Protein AF-A0A699TCD6-F1 (afdb_monomer_lite)

InterPro domains:
  IPR021109 Aspartic peptidase domain superfamily [G3DSA:2.40.70.10] (1-79)

Sequence (101 aa):
LKCKALADLGASINLMPLSVWRKLGLPDLIPTQMTLELANHAICTPDGIARDVFIPIGEDSDFKDLIDQFVLIPYDDLFVDPTPEMFAEEQPPDYSFPSRF

Structure (mmCIF, N/CA/C/O backbone):
data_AF-A0A699TCD6-F1
#
_entry.id   AF-A0A699TCD6-F1
#
loop_
_atom_site.group_PDB
_atom_site.id
_atom_site.type_symbol
_atom_site.label_atom_id
_atom_site.label_alt_id
_atom_site.label_comp_id
_atom_site.label_asym_id
_atom_site.label_entity_id
_atom_site.label_seq_id
_atom_site.pdbx_PDB_ins_code
_atom_site.Cartn_x
_atom_site.Cartn_y
_atom_site.Cartn_z
_atom_site.occupancy
_atom_site.B_iso_or_equiv
_atom_site.auth_seq_id
_atom_site.auth_comp_id
_atom_site.auth_asym_id
_atom_site.auth_atom_id
_atom_site.pdbx_PDB_model_num
ATOM 1 N N . LEU A 1 1 ? 2.889 0.254 -17.672 1.00 66.00 1 LEU A N 1
ATOM 2 C CA . LEU A 1 1 ? 2.183 1.205 -16.781 1.00 66.00 1 LEU A CA 1
ATOM 3 C C . LEU A 1 1 ? 3.245 2.128 -16.193 1.00 66.00 1 LEU A C 1
ATOM 5 O O . LEU A 1 1 ? 4.253 1.601 -15.749 1.00 66.00 1 LEU A O 1
ATOM 9 N N . LYS A 1 2 ? 3.086 3.456 -16.243 1.00 69.31 2 LYS A N 1
ATOM 10 C CA . LYS A 1 2 ? 4.026 4.401 -15.613 1.00 69.31 2 LYS A CA 1
ATOM 11 C C . LYS A 1 2 ? 3.299 5.090 -14.464 1.00 69.31 2 LYS A C 1
ATOM 13 O O . LYS A 1 2 ? 2.347 5.825 -14.710 1.00 69.31 2 LYS A O 1
ATOM 18 N N . CYS A 1 3 ? 3.710 4.803 -13.235 1.00 72.00 3 CYS A N 1
ATOM 19 C CA . CYS A 1 3 ? 3.124 5.350 -12.013 1.00 72.00 3 CYS A CA 1
ATOM 20 C C . CYS A 1 3 ? 4.186 6.158 -11.269 1.00 72.00 3 CYS A C 1
ATOM 22 O O . CYS A 1 3 ? 5.364 5.807 -11.294 1.00 72.00 3 CYS A O 1
ATOM 24 N N . LYS A 1 4 ? 3.770 7.253 -10.633 1.00 75.94 4 LYS A N 1
ATOM 25 C CA . LYS A 1 4 ? 4.616 7.998 -9.700 1.00 75.94 4 LYS A CA 1
ATOM 26 C C . LYS A 1 4 ? 4.337 7.472 -8.296 1.00 75.94 4 LYS A C 1
ATOM 28 O O . LYS A 1 4 ? 3.182 7.204 -7.979 1.00 75.94 4 LYS A O 1
ATOM 33 N N . ALA A 1 5 ? 5.381 7.331 -7.494 1.00 79.56 5 ALA A N 1
ATOM 34 C CA . ALA A 1 5 ? 5.284 6.969 -6.088 1.00 79.56 5 ALA A CA 1
ATOM 35 C C . ALA A 1 5 ? 5.843 8.113 -5.238 1.00 79.56 5 ALA A C 1
ATOM 37 O O . ALA A 1 5 ? 6.797 8.778 -5.650 1.00 79.56 5 ALA A O 1
ATOM 38 N N . LEU A 1 6 ? 5.237 8.338 -4.074 1.00 83.50 6 LEU A N 1
ATOM 39 C CA . LEU A 1 6 ? 5.759 9.230 -3.046 1.00 83.50 6 LEU A CA 1
ATOM 40 C C . LEU A 1 6 ? 6.538 8.384 -2.037 1.00 83.50 6 LEU A C 1
ATOM 42 O O . LEU A 1 6 ? 6.000 7.411 -1.516 1.00 83.50 6 LEU A O 1
ATOM 46 N N . ALA A 1 7 ? 7.792 8.747 -1.778 1.00 84.44 7 ALA A N 1
ATOM 47 C CA . ALA A 1 7 ? 8.605 8.117 -0.744 1.00 84.44 7 ALA A CA 1
ATOM 48 C C . ALA A 1 7 ? 8.552 8.979 0.522 1.00 84.44 7 ALA A C 1
ATOM 50 O O . ALA A 1 7 ? 9.220 10.011 0.596 1.00 84.44 7 ALA A O 1
ATOM 51 N N . ASP A 1 8 ? 7.743 8.563 1.493 1.00 84.38 8 ASP A N 1
ATOM 52 C CA . ASP A 1 8 ? 7.648 9.204 2.804 1.00 84.38 8 ASP A CA 1
ATOM 53 C C . ASP A 1 8 ? 8.345 8.337 3.860 1.00 84.38 8 ASP A C 1
ATOM 55 O O . ASP A 1 8 ? 7.842 7.289 4.255 1.00 84.38 8 ASP A O 1
ATOM 59 N N . LEU A 1 9 ? 9.520 8.778 4.321 1.00 84.19 9 LEU A N 1
ATOM 60 C CA . LEU A 1 9 ? 10.294 8.088 5.362 1.00 84.19 9 LEU A CA 1
ATOM 61 C C . LEU A 1 9 ? 9.672 8.223 6.762 1.00 84.19 9 LEU A C 1
ATOM 63 O O . LEU A 1 9 ? 10.075 7.506 7.677 1.00 84.19 9 LEU A O 1
ATOM 67 N N . GLY A 1 10 ? 8.733 9.156 6.945 1.00 83.62 10 GLY A N 1
ATOM 68 C CA . GLY A 1 10 ? 7.945 9.298 8.167 1.00 83.62 10 GLY A CA 1
ATOM 69 C C . GLY A 1 10 ? 6.709 8.398 8.192 1.00 83.62 10 GLY A C 1
ATOM 70 O O . GLY A 1 10 ? 6.125 8.205 9.261 1.00 83.62 10 GLY A O 1
ATOM 71 N N . ALA A 1 11 ? 6.318 7.823 7.051 1.00 81.81 11 ALA A N 1
ATOM 72 C CA . ALA A 1 11 ? 5.181 6.922 6.967 1.00 81.81 11 ALA A CA 1
ATOM 73 C C . ALA A 1 11 ? 5.534 5.538 7.525 1.00 81.81 11 ALA A C 1
ATOM 75 O O . ALA A 1 11 ? 6.527 4.914 7.157 1.00 81.81 11 ALA A O 1
ATOM 76 N N . SER A 1 12 ? 4.673 5.023 8.400 1.00 81.81 12 SER A N 1
ATOM 77 C CA . SER A 1 12 ? 4.796 3.672 8.957 1.00 81.81 12 SER A CA 1
ATOM 78 C C . SER A 1 12 ? 4.165 2.590 8.075 1.00 81.81 12 SER A C 1
ATOM 80 O O . SER A 1 12 ? 4.323 1.403 8.358 1.00 81.81 12 SER A O 1
ATOM 82 N N . ILE A 1 13 ? 3.430 2.982 7.029 1.00 83.06 13 ILE A N 1
ATOM 83 C CA . ILE A 1 13 ? 2.695 2.087 6.131 1.00 83.06 13 ILE A CA 1
ATOM 84 C C . ILE A 1 13 ? 2.826 2.544 4.678 1.00 83.06 13 ILE A C 1
ATOM 86 O O . ILE A 1 13 ? 2.811 3.739 4.392 1.00 83.06 13 ILE A O 1
ATOM 90 N N . ASN A 1 14 ? 2.870 1.586 3.750 1.00 85.75 14 ASN A N 1
ATOM 91 C CA . ASN A 1 14 ? 2.816 1.870 2.318 1.00 85.75 14 ASN A CA 1
ATOM 92 C C . ASN A 1 14 ? 1.371 1.789 1.821 1.00 85.75 14 ASN A C 1
ATOM 94 O O . ASN A 1 14 ? 0.678 0.793 2.049 1.00 85.75 14 ASN A O 1
ATOM 98 N N . LEU A 1 15 ? 0.925 2.822 1.109 1.00 86.31 15 LEU A N 1
ATOM 99 C CA . LEU A 1 15 ? -0.409 2.885 0.518 1.00 86.31 15 LEU A CA 1
ATOM 100 C C . LEU A 1 15 ? -0.326 2.710 -1.000 1.00 86.31 15 LEU A C 1
ATOM 102 O O . LEU A 1 15 ? 0.564 3.258 -1.647 1.00 86.31 15 LEU A O 1
ATOM 106 N N . MET A 1 16 ? -1.279 1.981 -1.580 1.00 86.75 16 MET A N 1
ATOM 107 C CA . MET A 1 16 ? -1.454 1.907 -3.031 1.00 86.75 16 MET A CA 1
ATOM 108 C C . MET A 1 16 ? -2.937 2.035 -3.396 1.00 86.75 16 MET A C 1
ATOM 110 O O . MET A 1 16 ? -3.763 1.325 -2.825 1.00 86.75 16 MET A O 1
ATOM 114 N N . PRO A 1 17 ? -3.310 2.879 -4.370 1.00 86.94 17 PRO A N 1
ATOM 115 C CA . PRO A 1 17 ? -4.686 2.911 -4.843 1.00 86.94 17 PRO A CA 1
ATOM 116 C C . PRO A 1 17 ? -5.093 1.585 -5.492 1.00 86.94 17 PRO A C 1
ATOM 118 O O . PRO A 1 17 ? -4.337 1.001 -6.281 1.00 86.94 17 PRO A O 1
ATOM 121 N N . LEU A 1 18 ? -6.313 1.121 -5.212 1.00 86.19 18 LEU A N 1
ATOM 122 C CA . LEU A 1 18 ? -6.800 -0.156 -5.733 1.00 86.19 18 LEU A CA 1
ATOM 123 C C . LEU A 1 18 ? -6.822 -0.205 -7.269 1.00 86.19 18 LEU A C 1
ATOM 125 O O . LEU A 1 18 ? -6.596 -1.262 -7.864 1.00 86.19 18 LEU A O 1
ATOM 129 N N . SER A 1 19 ? -7.046 0.929 -7.939 1.00 84.12 19 SER A N 1
ATOM 130 C CA . SER A 1 19 ? -7.018 0.971 -9.403 1.00 84.12 19 SER A CA 1
ATOM 131 C C . SER A 1 19 ? -5.634 0.657 -9.974 1.00 84.12 19 SER A C 1
ATOM 133 O O . SER A 1 19 ? -5.536 -0.015 -11.004 1.00 84.12 19 SER A O 1
ATOM 135 N N . VAL A 1 20 ? -4.563 1.102 -9.307 1.00 85.31 20 VAL A N 1
ATOM 136 C CA . VAL A 1 20 ? -3.177 0.838 -9.710 1.00 85.31 20 VAL A CA 1
ATOM 137 C C . VAL A 1 20 ? -2.868 -0.640 -9.523 1.00 85.31 20 VAL A C 1
ATOM 139 O O . VAL A 1 20 ? -2.383 -1.273 -10.458 1.00 85.31 20 VAL A O 1
ATOM 142 N N . TRP A 1 21 ? -3.245 -1.212 -8.379 1.00 86.81 21 TRP A N 1
ATOM 143 C CA . TRP A 1 21 ? -3.083 -2.641 -8.106 1.00 86.81 21 TRP A CA 1
ATOM 144 C C . TRP A 1 21 ? -3.737 -3.521 -9.174 1.00 86.81 21 TRP A C 1
ATOM 146 O O . TRP A 1 21 ? -3.099 -4.408 -9.742 1.00 86.81 21 TRP A O 1
ATOM 156 N N . ARG A 1 22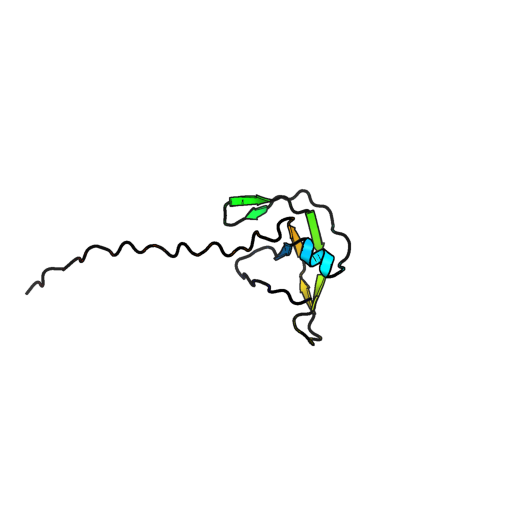 ? -4.994 -3.218 -9.527 1.00 85.62 22 ARG A N 1
ATOM 157 C CA . ARG A 1 22 ? -5.719 -3.933 -10.588 1.00 85.62 22 ARG A CA 1
ATOM 158 C C . ARG A 1 22 ? -5.049 -3.768 -11.953 1.00 85.62 22 ARG A C 1
ATOM 160 O O . ARG A 1 22 ? -4.965 -4.731 -12.707 1.00 85.62 22 ARG A O 1
ATOM 167 N N . LYS A 1 23 ? -4.539 -2.573 -12.279 1.00 85.69 23 LYS A N 1
ATOM 168 C CA . LYS A 1 23 ? -3.805 -2.317 -13.535 1.00 85.69 23 LYS A CA 1
ATOM 169 C C . LYS A 1 23 ? -2.469 -3.059 -13.609 1.00 85.69 23 LYS A C 1
ATOM 171 O O . LYS A 1 23 ? -2.016 -3.349 -14.713 1.00 85.69 23 LYS A O 1
ATOM 176 N N . LEU A 1 24 ? -1.845 -3.350 -12.469 1.00 83.94 24 LEU A N 1
ATOM 177 C CA . LEU A 1 24 ? -0.630 -4.164 -12.391 1.00 83.94 24 LEU A CA 1
ATOM 178 C C . LEU A 1 24 ? -0.915 -5.669 -12.527 1.00 83.94 24 LEU A C 1
ATOM 180 O O . LEU A 1 24 ? 0.026 -6.439 -12.697 1.00 83.94 24 LEU A O 1
ATOM 184 N N . GLY A 1 25 ? -2.184 -6.093 -12.488 1.00 86.00 25 GLY A N 1
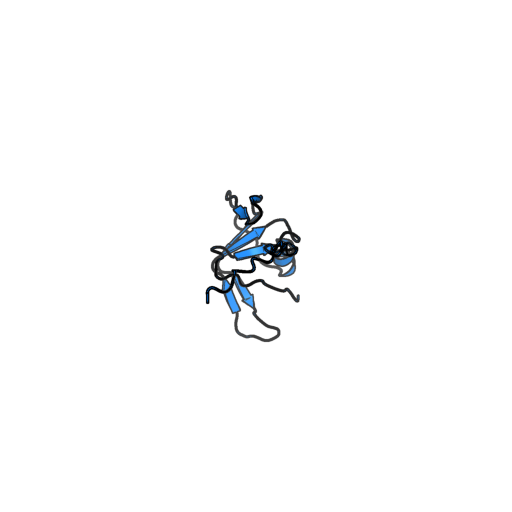ATOM 185 C CA . GLY A 1 25 ? -2.558 -7.508 -12.575 1.00 86.00 25 GLY A CA 1
ATOM 186 C C . GLY A 1 25 ? -2.084 -8.324 -11.370 1.00 86.00 25 GLY A C 1
ATOM 187 O O . GLY A 1 25 ? -1.782 -9.507 -11.512 1.00 86.00 25 GLY A O 1
ATOM 188 N N . LEU A 1 26 ? -1.963 -7.678 -10.208 1.00 86.44 26 LEU A N 1
ATOM 189 C CA . LEU A 1 26 ? -1.502 -8.305 -8.974 1.00 86.44 26 LEU A CA 1
ATOM 190 C C . LEU A 1 26 ? -2.606 -9.173 -8.337 1.00 86.44 26 LEU A C 1
ATOM 192 O O . LEU A 1 26 ? -3.789 -8.949 -8.607 1.00 86.44 26 LEU A O 1
ATOM 196 N N . PRO A 1 27 ? -2.230 -10.180 -7.524 1.00 86.56 27 PRO A N 1
ATOM 197 C CA . PRO A 1 27 ? -3.167 -11.159 -6.972 1.00 86.56 27 PRO A CA 1
ATOM 198 C C . PRO A 1 27 ? -4.188 -10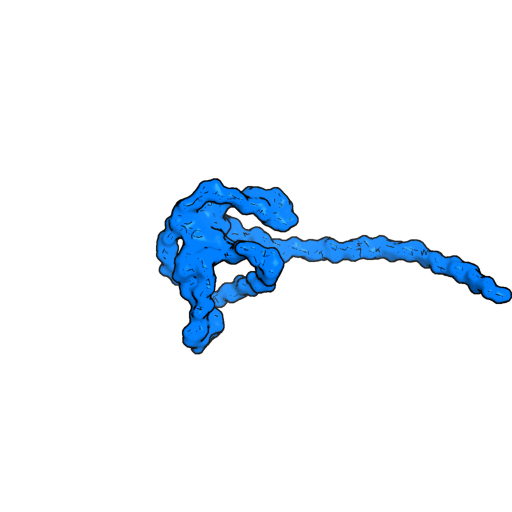.552 -6.001 1.00 86.56 27 PRO A C 1
ATOM 200 O O . PRO A 1 27 ? -4.097 -9.386 -5.605 1.00 86.56 27 PRO A O 1
ATOM 203 N N . ASP A 1 28 ? -5.165 -11.377 -5.621 1.00 86.69 28 ASP A N 1
ATOM 204 C CA . ASP A 1 28 ? -6.233 -10.997 -4.702 1.00 86.69 28 ASP A CA 1
ATOM 205 C C . ASP A 1 28 ? -5.703 -10.553 -3.337 1.00 86.69 28 ASP A C 1
ATOM 207 O O . ASP A 1 28 ? -4.673 -11.016 -2.838 1.00 86.69 28 ASP A O 1
ATOM 211 N N . LEU A 1 29 ? -6.451 -9.638 -2.729 1.00 90.31 29 LEU A N 1
ATOM 212 C CA . LEU A 1 29 ? -6.097 -9.025 -1.460 1.00 90.31 29 LEU A CA 1
ATOM 213 C C . LEU A 1 29 ? -6.499 -9.899 -0.283 1.00 90.31 29 LEU A C 1
ATOM 215 O O . LEU A 1 29 ? -7.502 -10.612 -0.320 1.00 90.31 29 LEU A O 1
ATOM 219 N N . ILE A 1 30 ? -5.760 -9.753 0.810 1.00 91.56 30 ILE A N 1
ATOM 220 C CA . ILE A 1 30 ? -6.148 -10.299 2.102 1.00 91.56 30 ILE A CA 1
ATOM 221 C C . ILE A 1 30 ? -7.148 -9.315 2.728 1.00 91.56 30 ILE A C 1
ATOM 223 O O . ILE A 1 30 ? -6.781 -8.156 2.965 1.00 91.56 30 ILE A O 1
ATOM 227 N N . PRO A 1 31 ? -8.396 -9.737 3.012 1.00 90.06 31 PRO A N 1
ATOM 228 C CA . PRO A 1 31 ? -9.364 -8.888 3.689 1.00 90.06 31 PRO A CA 1
ATOM 229 C C . PRO A 1 31 ? -8.844 -8.448 5.054 1.00 90.06 31 PRO A C 1
ATOM 231 O O . PRO A 1 31 ? -8.203 -9.214 5.776 1.00 90.06 31 PRO A O 1
ATOM 234 N N . THR A 1 32 ? -9.157 -7.217 5.431 1.00 88.69 32 THR A N 1
ATOM 235 C CA . THR A 1 32 ? -8.755 -6.642 6.712 1.00 88.69 32 THR A CA 1
ATOM 236 C C . THR A 1 32 ? -9.908 -5.849 7.314 1.00 88.69 32 THR A C 1
ATOM 238 O O . THR A 1 32 ? -10.759 -5.338 6.593 1.00 88.69 32 THR A O 1
ATOM 241 N N . GLN A 1 33 ? -9.944 -5.757 8.642 1.00 88.62 33 GLN A N 1
ATOM 242 C CA . GLN A 1 33 ? -10.913 -4.938 9.384 1.00 88.62 33 GLN A CA 1
ATOM 243 C C . GLN A 1 33 ? -10.275 -3.677 9.976 1.00 88.62 33 GLN A C 1
ATOM 245 O O . GLN A 1 33 ? -10.837 -3.040 10.861 1.00 88.62 33 GLN A O 1
ATOM 250 N N . MET A 1 34 ? -9.067 -3.341 9.533 1.00 88.19 34 MET A N 1
ATOM 251 C CA . MET A 1 34 ? -8.371 -2.151 9.998 1.00 88.19 34 MET A CA 1
ATOM 252 C C . MET A 1 34 ? -8.998 -0.875 9.429 1.00 88.19 34 MET A C 1
ATOM 254 O O . MET A 1 34 ? -9.575 -0.882 8.348 1.00 88.19 34 MET A O 1
ATOM 258 N N . THR A 1 35 ? -8.824 0.230 10.139 1.00 88.62 35 THR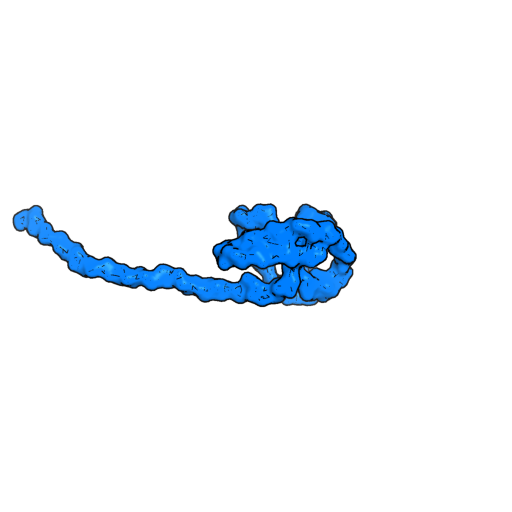 A N 1
ATOM 259 C CA . THR A 1 35 ? -9.169 1.578 9.682 1.00 88.62 35 THR A CA 1
ATOM 260 C C . THR A 1 35 ? -7.927 2.444 9.776 1.00 88.62 35 THR A C 1
ATOM 262 O O . THR A 1 35 ? -7.184 2.340 10.752 1.00 88.62 35 THR A O 1
ATOM 265 N N . LEU A 1 36 ? -7.699 3.286 8.777 1.00 86.00 36 LEU A N 1
ATOM 266 C CA . LEU A 1 36 ? -6.585 4.223 8.752 1.00 86.00 36 LEU A CA 1
ATOM 267 C C . LEU A 1 36 ? -7.099 5.636 8.999 1.00 86.00 36 LEU A C 1
ATOM 269 O O . LEU A 1 36 ? -8.119 6.017 8.431 1.00 86.00 36 LEU A O 1
ATOM 273 N N . GLU A 1 37 ? -6.374 6.404 9.806 1.00 86.94 37 GLU A N 1
ATOM 274 C CA . GLU A 1 37 ? -6.533 7.854 9.897 1.00 86.94 37 GLU A CA 1
ATOM 275 C C . GLU A 1 37 ? -5.398 8.503 9.104 1.00 86.94 37 GLU A C 1
ATOM 277 O O . GLU A 1 37 ? -4.220 8.221 9.329 1.00 86.94 37 GLU A O 1
ATOM 282 N N . LEU A 1 38 ? -5.760 9.324 8.126 1.00 81.38 38 LEU A N 1
ATOM 283 C CA . LEU A 1 38 ? -4.819 10.028 7.264 1.00 81.38 38 LEU A CA 1
ATOM 284 C C . LEU A 1 38 ? -4.408 11.367 7.885 1.00 81.38 38 LEU A C 1
ATOM 286 O O . LEU A 1 38 ? -5.059 11.872 8.796 1.00 81.38 38 LEU A O 1
ATOM 290 N N . ALA A 1 39 ? -3.357 11.991 7.349 1.00 79.50 39 ALA A N 1
ATOM 291 C CA . ALA A 1 39 ? -2.861 13.281 7.840 1.00 79.50 39 ALA A CA 1
ATOM 292 C C . ALA A 1 39 ? -3.903 14.418 7.761 1.00 79.50 39 ALA A C 1
ATOM 294 O O . ALA A 1 39 ? -3.810 15.395 8.496 1.00 79.50 39 ALA A O 1
ATOM 295 N N . ASN A 1 40 ? -4.914 14.284 6.898 1.00 81.31 40 ASN A N 1
ATOM 296 C CA . ASN A 1 40 ? -6.054 15.200 6.805 1.00 81.31 40 ASN A CA 1
ATOM 297 C C . ASN A 1 40 ? -7.216 14.827 7.751 1.00 81.31 40 ASN A C 1
ATOM 299 O O . ASN A 1 40 ? -8.334 15.300 7.552 1.00 81.31 40 ASN A O 1
ATOM 303 N N . HIS A 1 41 ? -6.978 13.951 8.731 1.00 82.94 41 HIS A N 1
ATOM 304 C CA . HIS A 1 41 ? -7.973 13.386 9.650 1.00 82.94 41 HIS A CA 1
ATOM 305 C C . HIS A 1 41 ? -9.109 12.603 8.976 1.00 82.94 41 HIS A C 1
ATOM 307 O O . HIS A 1 41 ? -10.113 12.274 9.613 1.00 82.94 41 HIS A O 1
ATOM 313 N N . ALA A 1 42 ? -8.978 12.268 7.689 1.00 82.00 42 ALA A N 1
ATOM 314 C CA . ALA A 1 42 ? -9.926 11.384 7.036 1.00 82.00 42 ALA A CA 1
ATOM 315 C C . ALA A 1 42 ? -9.711 9.950 7.525 1.00 82.00 42 ALA A C 1
ATOM 317 O O . ALA A 1 42 ? -8.592 9.433 7.508 1.00 82.00 42 ALA A O 1
ATOM 318 N N . ILE A 1 43 ? -10.805 9.299 7.914 1.00 85.00 43 ILE A N 1
ATOM 319 C CA . ILE A 1 43 ? -10.806 7.882 8.265 1.00 85.00 43 ILE A CA 1
ATOM 320 C C . ILE A 1 43 ? -11.185 7.085 7.021 1.00 85.00 43 ILE A C 1
ATOM 322 O O . ILE A 1 43 ? -12.254 7.302 6.448 1.00 85.00 43 ILE A O 1
ATOM 326 N N . CYS A 1 44 ? -10.337 6.146 6.609 1.00 85.31 44 CYS A N 1
ATOM 327 C CA . CYS A 1 44 ? -10.627 5.248 5.497 1.00 85.31 44 CYS A CA 1
ATOM 328 C C . CYS A 1 44 ? -10.544 3.779 5.921 1.00 85.31 44 CYS A C 1
ATOM 330 O O . CYS A 1 44 ? -9.721 3.377 6.746 1.00 85.31 44 CYS A O 1
ATOM 332 N N . THR A 1 45 ? -11.438 2.968 5.354 1.00 88.31 45 THR A N 1
ATOM 333 C CA . THR A 1 45 ? -11.360 1.509 5.455 1.00 88.31 45 THR A CA 1
ATOM 334 C C . THR A 1 45 ? -10.730 1.002 4.159 1.00 88.31 45 THR A C 1
ATOM 336 O O . THR A 1 45 ? -11.288 1.259 3.091 1.00 88.31 45 THR A O 1
ATOM 339 N N . PRO A 1 46 ? -9.559 0.358 4.218 1.00 88.88 46 PRO A N 1
ATOM 340 C CA . PRO A 1 46 ? -8.913 -0.193 3.044 1.00 88.88 46 PRO A CA 1
ATOM 341 C C . PRO A 1 46 ? -9.656 -1.428 2.532 1.00 88.88 46 PRO A C 1
ATOM 343 O O . PRO A 1 46 ? -10.228 -2.191 3.309 1.00 88.88 46 PRO A O 1
ATOM 346 N N . ASP A 1 47 ? -9.594 -1.651 1.221 1.00 88.75 47 ASP A N 1
ATOM 347 C CA . ASP A 1 47 ? -10.203 -2.815 0.566 1.00 88.75 47 ASP A CA 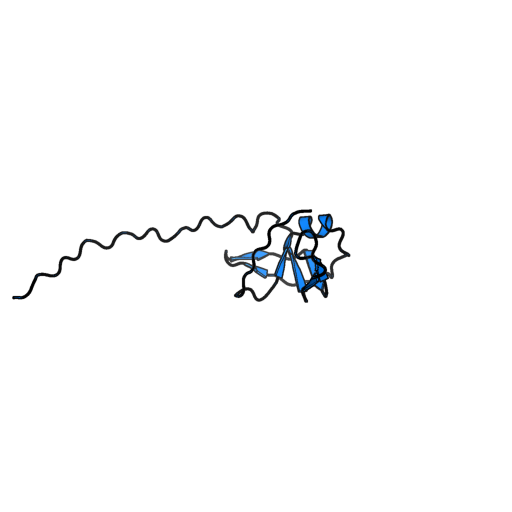1
ATOM 348 C C . ASP A 1 47 ? -9.481 -4.122 0.922 1.00 88.75 47 ASP A C 1
ATOM 350 O O . ASP A 1 47 ? -10.042 -5.214 0.835 1.00 88.75 47 ASP A O 1
ATOM 354 N N . GLY A 1 48 ? -8.219 -4.018 1.330 1.00 91.31 48 GLY A N 1
ATOM 355 C CA . GLY A 1 48 ? -7.418 -5.154 1.738 1.00 91.31 48 GLY A CA 1
ATOM 356 C C . GLY A 1 48 ? -5.958 -4.791 1.946 1.00 91.31 48 GLY A C 1
ATOM 357 O O . GLY A 1 48 ? -5.532 -3.646 1.765 1.00 91.31 48 GLY A O 1
ATOM 358 N N . ILE A 1 49 ? -5.189 -5.804 2.322 1.00 91.12 49 ILE A N 1
ATOM 359 C CA . ILE A 1 49 ? -3.734 -5.729 2.384 1.00 91.12 49 ILE A CA 1
ATOM 360 C C . ILE A 1 49 ? -3.119 -6.723 1.414 1.00 91.12 49 ILE A C 1
ATOM 362 O O . ILE A 1 49 ? -3.657 -7.807 1.184 1.00 91.12 49 ILE A O 1
ATOM 366 N N . ALA A 1 50 ? -1.954 -6.367 0.901 1.00 89.62 50 ALA A N 1
ATOM 367 C CA . ALA A 1 50 ? -1.080 -7.292 0.211 1.00 89.62 50 ALA A CA 1
ATOM 368 C C . ALA A 1 50 ? 0.251 -7.371 0.948 1.00 89.62 50 ALA A C 1
ATOM 370 O O . ALA A 1 50 ? 0.704 -6.373 1.505 1.00 89.62 50 ALA A O 1
ATOM 371 N N . ARG A 1 51 ? 0.851 -8.558 0.974 1.00 86.44 51 ARG A N 1
ATOM 372 C CA . ARG A 1 51 ? 2.141 -8.815 1.616 1.00 86.44 51 ARG A CA 1
ATOM 373 C C . ARG A 1 51 ? 3.111 -9.399 0.605 1.00 86.44 51 ARG A C 1
ATOM 375 O O . ARG A 1 51 ? 2.663 -10.019 -0.359 1.00 86.44 51 ARG A O 1
ATOM 382 N N . ASP A 1 52 ? 4.400 -9.191 0.846 1.00 83.38 52 ASP A N 1
ATOM 383 C CA . ASP A 1 52 ? 5.495 -9.773 0.065 1.00 83.38 52 ASP A CA 1
ATOM 384 C C . ASP A 1 52 ? 5.378 -9.481 -1.444 1.00 83.38 52 ASP A C 1
ATOM 386 O O . ASP A 1 52 ? 5.461 -10.366 -2.301 1.00 83.38 52 ASP A O 1
ATOM 390 N N . VAL A 1 53 ? 5.129 -8.211 -1.776 1.00 83.31 53 VAL A N 1
ATOM 391 C CA . VAL A 1 53 ? 4.863 -7.781 -3.152 1.00 83.31 53 VAL A CA 1
ATOM 392 C C . VAL A 1 53 ? 6.151 -7.290 -3.790 1.00 83.31 53 VAL A C 1
ATOM 394 O O . VAL A 1 53 ? 6.748 -6.316 -3.337 1.00 83.31 53 VAL A O 1
ATOM 397 N N . PHE A 1 54 ? 6.545 -7.931 -4.888 1.00 82.19 54 PHE A N 1
ATOM 398 C CA . PHE A 1 54 ? 7.684 -7.498 -5.689 1.00 82.19 54 PHE A CA 1
ATOM 399 C C . PHE A 1 54 ? 7.247 -6.483 -6.741 1.00 82.19 54 PHE A C 1
ATOM 401 O O . PHE A 1 54 ? 6.547 -6.838 -7.694 1.00 82.19 54 PHE A O 1
ATOM 408 N N . ILE A 1 55 ? 7.706 -5.239 -6.608 1.00 79.31 55 ILE A N 1
ATOM 409 C CA . ILE A 1 55 ? 7.437 -4.186 -7.592 1.00 79.31 55 ILE A CA 1
ATOM 410 C C . ILE A 1 55 ? 8.733 -3.829 -8.327 1.00 79.31 55 ILE A C 1
ATOM 412 O O . ILE A 1 55 ? 9.734 -3.520 -7.682 1.00 79.31 55 ILE A O 1
ATOM 416 N N . PRO A 1 56 ? 8.749 -3.864 -9.672 1.00 76.12 56 PRO A N 1
ATOM 417 C CA . PRO A 1 56 ? 9.902 -3.404 -10.439 1.00 76.12 56 PRO A CA 1
ATOM 418 C C . PRO A 1 56 ? 10.059 -1.881 -10.313 1.00 76.12 56 PRO A C 1
ATOM 420 O O . PRO A 1 56 ? 9.102 -1.139 -10.552 1.00 76.12 56 PRO A O 1
ATOM 423 N N . ILE A 1 57 ? 11.261 -1.412 -9.961 1.00 76.38 57 ILE A N 1
ATOM 424 C CA . ILE A 1 57 ? 11.571 0.022 -9.825 1.00 76.38 57 ILE A CA 1
ATOM 425 C C . ILE A 1 57 ? 12.441 0.498 -10.991 1.00 76.38 57 ILE A C 1
ATOM 427 O O . ILE A 1 57 ? 13.663 0.582 -10.896 1.00 76.38 57 ILE A O 1
ATOM 431 N N . GLY A 1 58 ? 11.792 0.886 -12.086 1.00 73.75 58 GLY A N 1
ATOM 432 C CA . GLY A 1 58 ? 12.460 1.425 -13.270 1.00 73.75 58 GLY A CA 1
ATOM 433 C C . GLY A 1 58 ? 11.953 0.785 -14.553 1.00 73.75 58 GLY A C 1
ATOM 434 O O . GLY A 1 58 ? 11.204 -0.188 -14.522 1.00 73.75 58 GLY A O 1
ATOM 435 N N . GLU A 1 59 ? 12.330 1.368 -15.691 1.00 68.75 59 GLU A N 1
ATOM 436 C CA . GLU A 1 59 ? 11.910 0.863 -17.004 1.00 68.75 59 GLU A CA 1
ATOM 437 C C . GLU A 1 59 ? 12.602 -0.479 -17.339 1.00 68.75 59 GLU A C 1
ATOM 439 O O . GLU A 1 59 ? 11.948 -1.332 -17.929 1.00 68.75 59 GLU A O 1
ATOM 444 N N . ASP A 1 60 ? 13.830 -0.717 -16.838 1.00 61.88 60 ASP A N 1
ATOM 445 C CA . ASP A 1 60 ? 14.650 -1.915 -17.130 1.00 61.88 60 ASP A CA 1
ATOM 446 C C . ASP A 1 60 ? 15.409 -2.481 -15.905 1.00 61.88 60 ASP A C 1
ATOM 448 O O . ASP A 1 60 ? 16.451 -3.125 -16.032 1.00 61.88 60 ASP A O 1
ATOM 452 N N . SER A 1 61 ? 14.957 -2.199 -14.683 1.00 59.50 61 SER A N 1
ATOM 453 C CA . SER A 1 61 ? 15.681 -2.636 -13.487 1.00 59.50 61 SER A CA 1
ATOM 454 C C . SER A 1 61 ? 15.420 -4.114 -13.166 1.00 59.50 61 SER A C 1
ATOM 456 O O . SER A 1 61 ? 14.287 -4.495 -12.865 1.00 59.50 61 SER A O 1
ATOM 458 N N . ASP A 1 62 ? 16.480 -4.920 -13.064 1.00 63.53 62 ASP A N 1
ATOM 459 C CA . ASP A 1 62 ? 16.431 -6.227 -12.378 1.00 63.53 62 ASP A CA 1
ATOM 460 C C . ASP A 1 62 ? 16.094 -6.080 -10.880 1.00 63.53 62 ASP A C 1
ATOM 462 O O . ASP A 1 62 ? 15.727 -7.041 -10.200 1.00 63.53 62 ASP A O 1
ATOM 466 N N . PHE A 1 63 ? 16.205 -4.854 -10.362 1.00 59.88 63 PHE A N 1
ATOM 467 C CA . PHE A 1 63 ? 15.833 -4.490 -9.008 1.00 59.88 63 PHE A CA 1
ATOM 468 C C . PHE A 1 63 ? 14.312 -4.489 -8.856 1.00 59.88 63 PHE A C 1
ATOM 470 O O . PHE A 1 63 ? 13.593 -3.634 -9.380 1.00 59.88 63 PHE A O 1
ATOM 477 N N . LYS A 1 64 ? 13.835 -5.479 -8.109 1.00 68.50 64 LYS A N 1
ATOM 478 C CA . LYS A 1 64 ? 12.486 -5.512 -7.564 1.00 68.50 64 LYS A CA 1
ATOM 479 C C . LYS A 1 64 ? 12.595 -5.145 -6.104 1.00 68.50 64 LYS A C 1
ATOM 481 O O . LYS A 1 64 ? 13.339 -5.797 -5.374 1.00 68.50 64 LYS A O 1
ATOM 486 N N . ASP A 1 65 ? 11.869 -4.118 -5.708 1.00 70.81 65 ASP A N 1
ATOM 487 C CA . ASP A 1 65 ? 11.745 -3.823 -4.295 1.00 70.81 65 ASP A CA 1
ATOM 488 C C . ASP A 1 65 ? 10.708 -4.768 -3.703 1.00 70.81 65 ASP A C 1
ATOM 490 O O . ASP A 1 65 ? 9.648 -5.002 -4.303 1.00 70.81 65 ASP A O 1
ATOM 494 N N . LEU A 1 66 ? 11.070 -5.375 -2.577 1.00 69.81 66 LEU A N 1
ATOM 495 C CA . LEU A 1 66 ? 10.167 -6.217 -1.818 1.00 69.81 66 LEU A CA 1
ATOM 496 C C . LEU A 1 66 ? 9.530 -5.319 -0.779 1.00 69.81 66 LEU A C 1
ATOM 498 O O . LEU A 1 66 ? 10.166 -4.931 0.197 1.00 69.81 66 LEU A O 1
ATOM 502 N N . ILE A 1 67 ? 8.266 -4.993 -1.006 1.00 75.25 67 ILE A N 1
ATOM 503 C CA . ILE A 1 67 ? 7.507 -4.252 -0.017 1.00 75.25 67 ILE A CA 1
ATOM 504 C C . ILE A 1 67 ? 6.735 -5.253 0.828 1.00 75.25 67 ILE A C 1
ATOM 506 O O . ILE A 1 67 ? 5.848 -5.959 0.338 1.00 75.25 67 ILE A O 1
ATOM 510 N N . ASP A 1 68 ? 7.101 -5.288 2.110 1.00 73.31 68 ASP A N 1
ATOM 511 C CA . ASP A 1 68 ? 6.564 -6.213 3.108 1.00 73.31 68 ASP A CA 1
ATOM 512 C C . ASP A 1 68 ? 5.035 -6.141 3.182 1.00 73.31 68 ASP A C 1
ATOM 514 O O . ASP A 1 68 ? 4.362 -7.166 3.307 1.00 73.31 68 ASP A O 1
ATOM 518 N N . GLN A 1 69 ? 4.467 -4.931 3.082 1.00 81.81 69 GLN A N 1
ATOM 519 C CA . GLN A 1 69 ? 3.025 -4.729 3.139 1.00 81.81 69 GLN A CA 1
ATOM 520 C C . GLN A 1 69 ? 2.558 -3.481 2.383 1.00 81.81 69 GLN A C 1
ATOM 522 O O . GLN A 1 69 ? 3.035 -2.374 2.631 1.00 81.81 69 GLN A O 1
ATOM 527 N N . PHE A 1 70 ? 1.542 -3.659 1.537 1.00 85.06 70 PHE A N 1
ATOM 528 C CA . PHE A 1 70 ? 0.720 -2.586 0.989 1.00 85.06 70 PHE A CA 1
ATOM 529 C C . PHE A 1 70 ? -0.670 -2.597 1.601 1.00 85.06 70 PHE A C 1
ATOM 531 O O . PHE A 1 70 ? -1.298 -3.649 1.745 1.00 85.06 70 PHE A O 1
ATOM 538 N N . VAL A 1 71 ? -1.176 -1.406 1.891 1.00 86.38 71 VAL A N 1
ATOM 539 C CA . VAL A 1 71 ? -2.580 -1.182 2.208 1.00 86.38 71 VAL A CA 1
ATOM 540 C C . VAL A 1 71 ? -3.264 -0.554 1.008 1.00 86.38 71 VAL A C 1
ATOM 542 O O . VAL A 1 71 ? -2.825 0.484 0.508 1.00 86.38 71 VAL A O 1
ATOM 545 N N . LEU A 1 72 ? -4.343 -1.184 0.548 1.00 85.94 72 LEU A N 1
ATOM 546 C CA . LEU A 1 72 ? -5.053 -0.715 -0.626 1.00 85.94 72 LEU A CA 1
ATOM 547 C C . LEU A 1 72 ? -6.256 0.114 -0.249 1.00 85.94 72 LEU A C 1
ATOM 549 O O . LEU A 1 72 ? -7.154 -0.361 0.441 1.00 85.94 72 LEU A O 1
ATOM 553 N N . ILE A 1 73 ? -6.262 1.351 -0.726 1.00 84.56 73 ILE A N 1
ATOM 554 C CA . ILE A 1 73 ? -7.333 2.302 -0.460 1.00 84.56 73 ILE A CA 1
ATOM 555 C C . ILE A 1 73 ? -8.226 2.459 -1.701 1.00 84.56 73 ILE A C 1
ATOM 557 O O . ILE A 1 73 ? -7.715 2.436 -2.828 1.00 84.56 73 ILE A O 1
ATOM 561 N N . PRO A 1 74 ? -9.543 2.658 -1.513 1.00 76.50 74 PRO A N 1
ATOM 562 C CA . PRO A 1 74 ? -10.501 2.779 -2.615 1.00 76.50 74 PRO A CA 1
ATOM 563 C C . PRO A 1 74 ? -10.401 4.115 -3.363 1.00 76.50 74 PRO A C 1
ATOM 565 O O . PRO A 1 74 ? -11.022 4.284 -4.411 1.00 76.50 74 PRO A O 1
ATOM 568 N N . TYR A 1 75 ? -9.646 5.078 -2.829 1.00 70.38 75 TYR A N 1
ATOM 569 C CA . TYR A 1 75 ? -9.526 6.410 -3.400 1.00 70.38 75 TYR A CA 1
ATOM 570 C C . TYR A 1 75 ? -8.260 6.542 -4.242 1.00 70.38 75 TYR A C 1
ATOM 572 O O . TYR A 1 75 ? -7.144 6.473 -3.727 1.00 70.38 75 TYR A O 1
ATOM 580 N N . ASP A 1 76 ? -8.452 6.818 -5.526 1.00 64.44 76 ASP A N 1
ATOM 581 C CA . ASP A 1 76 ? -7.366 7.143 -6.451 1.00 64.44 76 ASP A CA 1
ATOM 582 C C . ASP A 1 76 ? -6.869 8.597 -6.296 1.00 64.44 76 ASP A C 1
ATOM 584 O O . ASP A 1 76 ? -5.737 8.899 -6.667 1.00 64.44 76 ASP A O 1
ATOM 588 N N . ASP A 1 77 ? -7.679 9.466 -5.673 1.00 55.75 77 ASP A N 1
ATOM 589 C CA . ASP A 1 77 ? -7.472 10.923 -5.620 1.00 55.75 77 ASP A CA 1
ATOM 590 C C . ASP A 1 77 ? -7.064 11.462 -4.233 1.00 55.75 77 ASP A C 1
ATOM 592 O O . ASP A 1 77 ? -6.947 12.669 -4.044 1.00 55.75 77 ASP A O 1
ATOM 596 N N . LEU A 1 78 ? -6.813 10.611 -3.229 1.00 56.47 78 LEU A N 1
ATOM 597 C CA . LEU A 1 78 ? -6.356 11.088 -1.905 1.00 56.47 78 LEU A CA 1
ATOM 598 C C . LEU A 1 78 ? -4.909 11.610 -1.899 1.00 56.47 78 LEU A C 1
ATOM 600 O O . LEU A 1 78 ? -4.463 12.165 -0.901 1.00 56.47 78 LEU A O 1
ATOM 604 N N . PHE A 1 79 ? -4.202 11.466 -3.020 1.00 53.84 79 PHE A N 1
ATOM 605 C CA . PHE A 1 79 ? -2.905 12.091 -3.282 1.00 53.84 79 PHE A CA 1
ATOM 606 C C . PHE A 1 79 ? -3.027 13.308 -4.210 1.00 53.84 79 PHE A C 1
ATOM 608 O O . PHE A 1 79 ? -2.068 13.656 -4.900 1.00 53.84 79 PHE A O 1
ATOM 615 N N . VAL A 1 80 ? -4.197 13.957 -4.273 1.00 47.28 80 VAL A N 1
ATOM 616 C CA . VAL A 1 80 ? -4.224 15.369 -4.663 1.00 47.28 80 VAL A CA 1
ATOM 617 C C . VAL A 1 80 ? -3.386 16.071 -3.609 1.00 47.28 80 VAL A C 1
ATOM 619 O O . VAL A 1 80 ? -3.779 16.097 -2.445 1.00 47.28 80 VAL A O 1
ATOM 622 N N . ASP A 1 81 ? -2.202 16.532 -4.018 1.00 45.09 81 ASP A N 1
ATOM 623 C CA . ASP A 1 81 ? -1.325 17.364 -3.200 1.00 45.09 81 ASP A CA 1
ATOM 624 C C . ASP A 1 81 ? -2.238 18.368 -2.492 1.00 45.09 81 ASP A C 1
ATOM 626 O O . ASP A 1 81 ? -2.941 19.116 -3.190 1.00 45.09 81 ASP A O 1
ATOM 630 N N . PRO A 1 82 ? -2.374 18.328 -1.151 1.00 46.81 82 PRO A N 1
ATOM 631 C CA . PRO A 1 82 ? -3.027 19.426 -0.485 1.00 46.81 82 PRO A CA 1
ATOM 632 C C . PRO A 1 82 ? -2.132 20.586 -0.868 1.00 46.81 82 PRO A C 1
ATOM 634 O O . PRO A 1 82 ? -0.982 20.610 -0.433 1.00 46.81 82 PRO A O 1
ATOM 637 N N . THR A 1 83 ? -2.602 21.464 -1.767 1.00 45.97 83 THR A N 1
ATOM 638 C CA . THR A 1 83 ? -1.904 22.708 -2.081 1.00 45.97 83 THR A CA 1
ATOM 639 C C . THR A 1 83 ? -1.380 23.178 -0.748 1.00 45.97 83 THR A C 1
ATOM 641 O O . THR A 1 83 ? -2.213 23.311 0.159 1.00 45.97 83 THR A O 1
ATOM 644 N N . PRO A 1 84 ? -0.056 23.293 -0.554 1.00 45.44 84 PRO A N 1
ATOM 645 C CA . PRO A 1 84 ? 0.419 23.750 0.718 1.00 45.44 84 PRO A CA 1
ATOM 646 C C . PRO A 1 84 ? -0.283 25.086 0.888 1.00 45.44 84 PRO A C 1
ATOM 648 O O . PRO A 1 84 ? 0.003 26.037 0.157 1.00 45.44 84 PRO A O 1
ATOM 651 N N . GLU A 1 85 ? -1.199 25.187 1.845 1.00 53.81 85 GLU A N 1
ATOM 652 C CA . GLU A 1 85 ? -1.322 26.434 2.565 1.00 53.81 85 GLU A CA 1
ATOM 653 C C . GLU A 1 85 ? 0.011 26.537 3.315 1.00 53.81 85 GLU A C 1
ATOM 655 O O . GLU A 1 85 ? 0.133 26.265 4.505 1.00 53.81 85 GLU A O 1
ATOM 660 N N . MET A 1 86 ? 1.070 26.816 2.538 1.00 46.06 86 MET A N 1
ATOM 661 C CA . MET A 1 86 ? 2.284 27.443 2.985 1.00 46.06 86 MET A CA 1
ATOM 662 C C . MET A 1 86 ? 1.754 28.653 3.709 1.00 46.06 86 MET A C 1
ATOM 664 O O . MET A 1 86 ? 1.219 29.551 3.061 1.00 46.06 86 MET A O 1
ATOM 668 N N . PHE A 1 87 ? 1.805 28.567 5.037 1.00 49.66 87 PHE A N 1
ATOM 669 C CA . PHE A 1 87 ? 1.902 29.674 5.961 1.00 49.66 87 PHE A CA 1
ATOM 670 C C . PHE A 1 87 ? 1.827 30.992 5.201 1.00 49.66 87 PHE A C 1
ATOM 672 O O . PHE A 1 87 ? 2.826 31.446 4.637 1.00 49.66 87 PHE A O 1
ATOM 679 N N . ALA A 1 88 ? 0.628 31.569 5.116 1.00 51.16 88 ALA A N 1
ATOM 680 C CA . ALA A 1 88 ? 0.555 32.994 4.896 1.00 51.16 88 ALA A CA 1
ATOM 681 C C . ALA A 1 88 ? 1.272 33.588 6.111 1.00 51.16 88 ALA A C 1
ATOM 683 O O . ALA A 1 88 ? 0.711 33.687 7.199 1.00 51.16 88 ALA A O 1
ATOM 684 N N . GLU A 1 89 ? 2.570 33.826 5.949 1.00 54.28 89 GLU A N 1
ATOM 685 C CA . GLU A 1 89 ? 3.362 34.695 6.793 1.00 54.28 89 GLU A CA 1
ATOM 686 C C . GLU A 1 89 ? 2.634 36.040 6.741 1.00 54.28 89 GLU A C 1
ATOM 688 O O . GLU A 1 89 ? 2.840 36.846 5.832 1.00 54.28 89 GLU A O 1
ATOM 693 N N . GLU A 1 90 ? 1.707 36.263 7.671 1.00 61.72 90 GLU A N 1
ATOM 694 C CA . GLU A 1 90 ? 1.338 37.612 8.068 1.00 61.72 90 GLU A CA 1
ATOM 695 C C . GLU A 1 90 ? 2.663 38.265 8.457 1.00 61.72 90 GLU A C 1
ATOM 697 O O . GLU A 1 90 ? 3.244 37.921 9.490 1.00 61.72 90 GLU A O 1
ATOM 702 N N . GLN A 1 91 ? 3.205 39.113 7.576 1.00 59.84 91 GLN A N 1
ATOM 703 C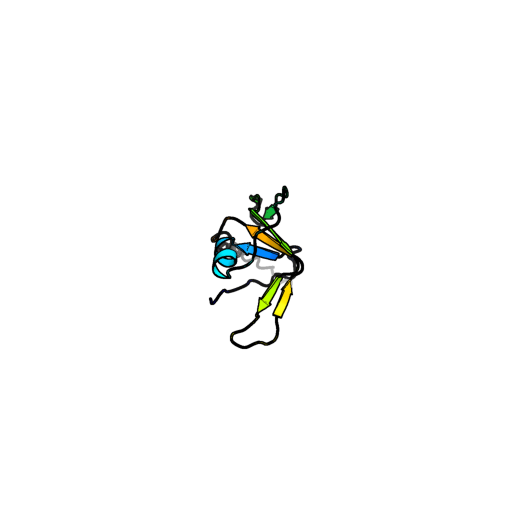 CA . GLN A 1 91 ? 4.464 39.799 7.837 1.00 59.84 91 GLN A CA 1
ATOM 704 C C . GLN A 1 91 ? 4.360 40.436 9.229 1.00 59.84 91 GLN A C 1
ATOM 706 O O . GLN A 1 91 ? 3.422 41.207 9.461 1.00 59.84 91 GLN A O 1
ATOM 711 N N . PRO A 1 92 ? 5.267 40.132 10.176 1.00 55.50 92 PRO A N 1
ATOM 712 C CA . PRO A 1 92 ? 5.221 40.795 11.465 1.00 55.50 92 PRO A CA 1
ATOM 713 C C . PRO A 1 92 ? 5.366 42.303 11.221 1.00 55.50 92 PRO A C 1
ATOM 715 O O . PRO A 1 92 ? 6.163 42.697 10.364 1.00 55.50 92 PRO A O 1
ATOM 718 N N . PRO A 1 93 ? 4.604 43.159 11.926 1.00 60.97 93 PRO A N 1
ATOM 719 C CA . PRO A 1 93 ? 4.718 44.598 11.743 1.00 60.97 93 PRO A CA 1
ATOM 720 C C . PRO A 1 93 ? 6.168 45.021 11.985 1.00 60.97 93 PRO A C 1
ATOM 722 O O . PRO A 1 93 ? 6.823 44.484 12.877 1.00 60.97 93 PRO A O 1
ATOM 725 N N . ASP A 1 94 ? 6.669 45.960 11.181 1.00 58.00 94 ASP A N 1
ATOM 726 C CA . ASP A 1 94 ? 8.055 46.429 11.231 1.00 58.00 94 ASP A CA 1
ATOM 727 C C . ASP A 1 94 ? 8.415 46.953 12.634 1.00 58.00 94 ASP A C 1
ATOM 729 O O . ASP A 1 94 ? 8.214 48.121 12.978 1.00 58.00 94 ASP A O 1
ATOM 733 N N . TYR A 1 95 ? 8.965 46.076 13.474 1.00 55.66 95 TYR A N 1
ATOM 734 C CA . TYR A 1 95 ? 9.470 46.431 14.791 1.00 55.66 95 TYR A CA 1
ATOM 735 C C . TYR A 1 95 ? 10.838 47.095 14.631 1.00 55.66 95 TYR A C 1
ATOM 737 O O . TYR A 1 95 ? 11.889 46.457 14.677 1.00 55.66 95 TYR A O 1
ATOM 745 N N . SER A 1 96 ? 10.828 48.413 14.451 1.00 70.62 96 SER A N 1
ATOM 746 C CA . SER A 1 96 ? 12.032 49.227 14.591 1.00 70.62 96 SER A CA 1
ATOM 747 C C . SER A 1 96 ? 12.408 49.326 16.074 1.00 70.62 96 SER A C 1
ATOM 749 O O . SER A 1 96 ? 11.702 49.949 16.869 1.00 70.62 96 SER A O 1
ATOM 751 N N . PHE A 1 97 ? 13.519 48.703 16.475 1.00 60.28 97 PHE A N 1
ATOM 752 C CA . PHE A 1 97 ? 14.118 48.955 17.787 1.00 60.28 97 PHE A CA 1
ATOM 753 C C . PHE A 1 97 ? 14.793 50.337 17.782 1.00 60.28 97 PHE A C 1
ATOM 755 O O . PHE A 1 97 ? 15.584 50.611 16.875 1.00 60.28 97 PHE A O 1
ATOM 762 N N . PRO A 1 98 ? 14.559 51.214 18.778 1.00 55.28 98 PRO A N 1
ATOM 763 C CA . PRO A 1 98 ? 15.276 52.479 18.847 1.00 55.28 98 PRO A CA 1
ATOM 764 C C . PRO A 1 98 ? 16.761 52.220 19.133 1.00 55.28 98 PRO A C 1
ATOM 766 O O . PRO A 1 98 ? 17.111 51.540 20.102 1.00 55.28 98 PRO A O 1
ATOM 769 N N . SER A 1 99 ? 17.633 52.779 18.288 1.00 59.56 99 SER A N 1
ATOM 770 C CA . SER A 1 99 ? 19.081 52.784 18.506 1.00 59.56 99 SER A CA 1
ATOM 771 C C . SER A 1 99 ? 19.382 53.461 19.839 1.00 59.56 99 SER A C 1
ATOM 773 O O . SER A 1 99 ? 19.089 54.640 20.025 1.00 59.56 99 SER A O 1
ATOM 775 N N . ARG A 1 100 ? 19.957 52.707 20.778 1.00 61.34 100 ARG A N 1
ATOM 776 C CA . ARG A 1 100 ? 20.430 53.238 22.054 1.00 61.34 100 ARG A CA 1
ATOM 777 C C . ARG A 1 100 ? 21.921 53.534 21.941 1.00 61.34 100 ARG A C 1
ATOM 779 O O . ARG A 1 100 ? 22.724 52.676 22.287 1.00 61.34 100 ARG A O 1
ATOM 786 N N . PHE A 1 101 ? 22.242 54.739 21.481 1.00 52.00 101 PHE A N 1
ATOM 787 C CA . PHE A 1 101 ? 23.464 55.476 21.808 1.00 52.00 101 PHE A CA 1
ATOM 788 C C . PHE A 1 101 ? 23.141 56.965 21.823 1.00 52.00 101 PHE A C 1
ATOM 790 O O . PHE A 1 101 ? 22.459 57.413 20.874 1.00 52.00 101 PHE A O 1
#

Secondary structure (DSSP, 8-state):
--------TT-SSEEEEHHHHHHTTPPPPBP----EE-TTS-EE--SEEEEEEEEE-SSS-S-EEEEEEEEEES-SSTTS----------PPP---PPP--

Foldseek 3Di:
DDDDDDDDPPDPAAEDEPVVCVVVVHDDFADDPDWDQDPVRDIFDFRHKDAQDFDDDDPDDPDTDGDGMYTYGNDPCPPPPPPPPPPPPPPDPPDDDDDDD

Organism: Tanacetum cinerariifolium (NCBI:txid118510)

pLDDT: mean 74.68, std 13.83, range [45.09, 91.56]

Radius of gyration: 21.1 Å; chains: 1; bounding box: 35×67×39 Å